Protein AF-A0A923VA38-F1 (afdb_monomer)

Foldseek 3Di:
DEEEEEAEPDPRLLVSVVVVVVCPVPPPDHYHYKYWYADLVDRPDIDIPPDDAQAQHEYEYGYAEADQCSSVVSSCVVSVVYHYVYYAYEYQEYEDHYNDPDDHPYYNDYDYDDPPKDKDFDDDPSDGDDIDID

Radius of gyration: 14.49 Å; Cα contacts (8 Å, |Δi|>4): 267; chains: 1; bounding box: 38×29×40 Å

Mean predicted aligned error: 4.94 Å

pLDDT: mean 90.86, std 7.13, range [67.0, 98.5]

Secondary structure (DSSP, 8-state):
-EEEEEEETTHHHHHHHHHHHHHTTT--SEEEEEEEEE-SSSTT-EEEES----TT-EEEEEEEEESSSHHHHHHHHHHTTS--SEEEEEEEEEES--SS----SEEEEEE---SS--EEEEEETTEEEEEEE-

Structure (mmCIF, N/CA/C/O backbone):
data_AF-A0A923VA38-F1
#
_entry.id   AF-A0A923VA38-F1
#
loop_
_atom_site.group_PDB
_atom_site.id
_atom_site.type_symbol
_atom_site.label_atom_id
_atom_site.label_alt_id
_atom_site.label_comp_id
_atom_site.label_asym_id
_atom_site.label_entity_id
_atom_site.label_seq_id
_atom_site.pdbx_PDB_ins_code
_atom_site.Cartn_x
_atom_site.Cartn_y
_atom_site.Cartn_z
_atom_site.occupancy
_atom_site.B_iso_or_equiv
_atom_site.auth_seq_id
_atom_site.auth_comp_id
_atom_site.auth_asym_id
_atom_site.auth_atom_id
_atom_site.pdbx_PDB_model_num
ATOM 1 N N . GLN A 1 1 ? -14.046 4.679 13.612 1.00 81.94 1 GLN A N 1
ATOM 2 C CA . GLN A 1 1 ? -13.213 3.628 12.986 1.00 81.94 1 GLN A CA 1
ATOM 3 C C . GLN A 1 1 ? -12.331 4.316 11.962 1.00 81.94 1 GLN A C 1
ATOM 5 O O . GLN A 1 1 ? -12.867 5.111 11.202 1.00 81.94 1 GLN A O 1
ATOM 10 N N . GLN A 1 2 ? -11.020 4.076 11.997 1.00 92.25 2 GLN A N 1
ATOM 11 C CA . GLN A 1 2 ? -10.063 4.687 11.072 1.00 92.25 2 GLN A CA 1
ATOM 12 C C . GLN A 1 2 ? -9.521 3.622 10.119 1.00 92.25 2 GLN A C 1
ATOM 14 O O . GLN A 1 2 ? -9.127 2.539 10.566 1.00 92.25 2 GLN A O 1
ATOM 19 N N . LEU A 1 3 ? -9.528 3.938 8.828 1.00 97.00 3 LEU A N 1
ATOM 20 C CA . LEU A 1 3 ? -8.874 3.174 7.773 1.00 97.00 3 LEU A CA 1
ATOM 21 C C . LEU A 1 3 ? -7.723 4.015 7.229 1.00 97.00 3 LEU A C 1
ATOM 23 O O . LEU A 1 3 ? -7.923 5.166 6.847 1.00 97.00 3 LEU A O 1
ATOM 27 N N . VAL A 1 4 ? -6.527 3.443 7.196 1.00 98.25 4 VAL A N 1
ATOM 28 C CA . VAL A 1 4 ? -5.344 4.106 6.653 1.00 98.25 4 VAL A CA 1
ATOM 29 C C . VAL A 1 4 ? -4.992 3.478 5.316 1.00 98.25 4 VAL A C 1
ATOM 31 O O . VAL A 1 4 ? -4.694 2.289 5.253 1.00 98.25 4 VAL A O 1
ATOM 34 N N . LEU A 1 5 ? -5.014 4.274 4.255 1.00 98.50 5 LEU A N 1
ATOM 35 C CA . LEU A 1 5 ? -4.560 3.882 2.929 1.00 98.50 5 LEU A CA 1
ATOM 36 C C . LEU A 1 5 ? -3.103 4.311 2.779 1.00 98.50 5 LEU A C 1
ATOM 38 O O . LEU A 1 5 ? -2.805 5.504 2.776 1.00 98.50 5 LEU A O 1
ATOM 42 N N . VAL A 1 6 ? -2.200 3.342 2.679 1.00 98.38 6 VAL A N 1
ATOM 43 C CA . VAL A 1 6 ? -0.764 3.568 2.501 1.00 98.38 6 VAL A CA 1
ATOM 44 C C . VAL A 1 6 ? -0.439 3.305 1.039 1.00 98.38 6 VAL A C 1
ATOM 46 O O . VAL A 1 6 ? -0.305 2.155 0.639 1.00 98.38 6 VAL A O 1
ATOM 49 N N . GLY A 1 7 ? -0.337 4.354 0.229 1.00 98.00 7 GLY A N 1
ATOM 50 C CA . GLY A 1 7 ? 0.069 4.228 -1.169 1.00 98.00 7 GLY A CA 1
ATOM 51 C C . GLY A 1 7 ? 1.586 4.207 -1.307 1.00 98.00 7 GLY A C 1
ATOM 52 O O . GLY A 1 7 ? 2.258 5.113 -0.813 1.00 98.00 7 GLY A O 1
ATOM 53 N N . VAL A 1 8 ? 2.141 3.204 -1.983 1.00 96.38 8 VAL A N 1
ATOM 54 C CA . VAL A 1 8 ? 3.552 3.221 -2.387 1.00 96.38 8 VAL A CA 1
ATOM 55 C C . VAL A 1 8 ? 3.755 4.363 -3.392 1.00 96.38 8 VAL A C 1
ATOM 57 O O . VAL A 1 8 ? 2.956 4.534 -4.312 1.00 96.38 8 VAL A O 1
ATOM 60 N N . LYS A 1 9 ? 4.799 5.174 -3.187 1.00 92.50 9 LYS A N 1
ATOM 61 C CA . LYS A 1 9 ? 5.076 6.404 -3.946 1.00 92.50 9 LYS A CA 1
ATOM 62 C C . LYS A 1 9 ? 4.983 6.172 -5.459 1.00 92.50 9 LYS A C 1
ATOM 64 O O . LYS A 1 9 ? 5.419 5.135 -5.951 1.00 92.50 9 LYS A O 1
ATOM 69 N N . GLU A 1 10 ? 4.491 7.199 -6.159 1.00 90.56 10 GLU A N 1
ATOM 70 C CA . GLU A 1 10 ? 4.095 7.205 -7.578 1.00 90.56 10 GLU A CA 1
ATOM 71 C C . GLU A 1 10 ? 2.688 6.618 -7.761 1.00 90.56 10 GLU A C 1
ATOM 73 O O . GLU A 1 10 ? 1.725 7.164 -7.215 1.00 90.56 10 GLU A O 1
ATOM 78 N N . ASN A 1 11 ? 2.547 5.529 -8.512 1.00 93.50 11 ASN A N 1
ATOM 79 C CA . ASN A 1 11 ? 1.246 5.006 -8.917 1.00 93.50 11 ASN A CA 1
ATOM 80 C C . ASN A 1 11 ? 0.405 4.513 -7.727 1.00 93.50 11 ASN A C 1
ATOM 82 O O . ASN A 1 11 ? -0.795 4.783 -7.676 1.00 93.50 11 ASN A O 1
ATOM 86 N N . GLY A 1 12 ? 1.020 3.869 -6.728 1.00 95.31 12 GLY A N 1
ATOM 87 C CA . GLY A 1 12 ? 0.318 3.402 -5.526 1.00 95.31 12 GLY A CA 1
ATOM 88 C C . GLY A 1 12 ? -0.347 4.540 -4.741 1.00 95.31 12 GLY A C 1
ATOM 89 O O . GLY A 1 12 ? -1.490 4.406 -4.306 1.00 95.31 12 GLY A O 1
ATOM 90 N N . SER A 1 13 ? 0.303 5.703 -4.626 1.00 96.19 13 SER A N 1
ATOM 91 C CA . SER A 1 13 ? -0.278 6.916 -4.023 1.00 96.19 13 SER A CA 1
ATOM 92 C C . SER A 1 13 ? -1.480 7.448 -4.802 1.00 96.19 13 SER A C 1
ATOM 94 O O . SER A 1 13 ? -2.456 7.908 -4.203 1.00 96.19 13 SER A O 1
ATOM 96 N N . ILE A 1 14 ? -1.438 7.392 -6.132 1.00 96.62 14 ILE A N 1
ATOM 97 C CA . ILE A 1 14 ? -2.542 7.853 -6.982 1.00 96.62 14 ILE A CA 1
ATOM 98 C C . ILE A 1 14 ? -3.735 6.909 -6.816 1.00 96.62 14 ILE A C 1
ATOM 100 O O . ILE A 1 14 ? -4.846 7.359 -6.530 1.00 96.62 14 ILE A O 1
ATOM 104 N N . ILE A 1 15 ? -3.492 5.597 -6.861 1.00 97.00 15 ILE A N 1
ATOM 105 C CA . ILE A 1 15 ? -4.510 4.568 -6.622 1.00 97.00 15 ILE A CA 1
ATOM 106 C C . ILE A 1 15 ? -5.120 4.725 -5.221 1.00 97.00 15 ILE A C 1
ATOM 108 O O . ILE A 1 15 ? -6.343 4.715 -5.090 1.00 97.00 15 ILE A O 1
ATOM 112 N N . ALA A 1 16 ? -4.310 4.955 -4.182 1.00 97.88 16 ALA A N 1
ATOM 113 C CA . ALA A 1 16 ? -4.794 5.172 -2.817 1.00 97.88 16 ALA A CA 1
ATOM 114 C C . ALA A 1 16 ? -5.757 6.365 -2.710 1.00 97.88 16 ALA A C 1
ATOM 116 O O . ALA A 1 16 ? -6.792 6.271 -2.047 1.00 97.88 16 ALA A O 1
ATOM 117 N N . ASN A 1 17 ? -5.470 7.467 -3.407 1.00 97.06 17 ASN A N 1
ATOM 118 C CA . ASN A 1 17 ? -6.372 8.617 -3.461 1.00 97.06 17 ASN A CA 1
ATOM 119 C C . ASN A 1 17 ? -7.681 8.299 -4.198 1.00 97.06 17 ASN A C 1
ATOM 121 O O . ASN A 1 17 ? -8.753 8.708 -3.746 1.00 97.06 17 ASN A O 1
ATOM 125 N N . LYS A 1 18 ? -7.630 7.531 -5.294 1.00 96.06 18 LYS A N 1
ATOM 126 C CA . LYS A 1 18 ? -8.844 7.091 -6.003 1.00 96.06 18 LYS A CA 1
ATOM 127 C C . LYS A 1 18 ? -9.700 6.174 -5.134 1.00 96.06 18 LYS A C 1
ATOM 129 O O . LYS A 1 18 ? -10.900 6.405 -5.017 1.00 96.06 18 LYS A O 1
ATOM 134 N N . VAL A 1 19 ? -9.085 5.203 -4.456 1.00 96.62 19 VAL A N 1
ATOM 135 C CA . VAL A 1 19 ? -9.766 4.331 -3.486 1.00 96.62 19 VAL A CA 1
ATOM 136 C C . VAL A 1 19 ? -10.393 5.160 -2.365 1.00 96.62 19 VAL A C 1
ATOM 138 O O . VAL A 1 19 ? -11.564 4.963 -2.057 1.00 96.62 19 VAL A O 1
ATOM 141 N N . SER A 1 20 ? -9.670 6.136 -1.807 1.00 97.19 20 SER A N 1
ATOM 142 C CA . SER A 1 20 ? -10.218 7.062 -0.805 1.00 97.19 20 SER A CA 1
ATOM 143 C C . SER A 1 20 ? -11.476 7.771 -1.309 1.00 97.19 20 SER A C 1
ATOM 145 O O . SER A 1 20 ? -12.487 7.802 -0.611 1.00 97.19 20 SER A O 1
ATOM 147 N N . ASN A 1 21 ? -11.451 8.277 -2.547 1.00 95.75 21 ASN A N 1
ATOM 148 C CA . ASN A 1 21 ? -12.604 8.931 -3.161 1.00 95.75 21 ASN A CA 1
ATOM 149 C C . ASN A 1 21 ? -13.797 7.984 -3.333 1.00 95.75 21 ASN A C 1
ATOM 151 O O . ASN A 1 21 ? -14.904 8.372 -2.978 1.00 95.75 21 ASN A O 1
ATOM 155 N N . PHE A 1 22 ? -13.585 6.749 -3.798 1.00 94.94 22 PHE A N 1
ATOM 156 C CA . PHE A 1 22 ? -14.660 5.753 -3.897 1.00 94.94 22 PHE A CA 1
ATOM 157 C C . PHE A 1 22 ? -15.235 5.363 -2.531 1.00 94.94 22 PHE A C 1
ATOM 159 O O . PHE A 1 22 ? -16.419 5.057 -2.416 1.00 94.94 22 PHE A O 1
ATOM 166 N N . LEU A 1 23 ? -14.412 5.386 -1.480 1.00 95.62 23 LEU A N 1
ATOM 167 C CA . LEU A 1 23 ? -14.849 5.045 -0.131 1.00 95.62 23 LEU A CA 1
ATOM 168 C C . LEU A 1 23 ? -15.678 6.145 0.542 1.00 95.62 23 LEU A C 1
ATOM 170 O O . LEU A 1 23 ? -16.427 5.814 1.459 1.00 95.62 23 LEU A O 1
ATOM 174 N N . LYS A 1 24 ? -15.598 7.410 0.101 1.00 91.31 24 LYS A N 1
ATOM 175 C CA . LYS A 1 24 ? -16.330 8.539 0.716 1.00 91.31 24 LYS A CA 1
ATOM 176 C C . LYS A 1 24 ? -17.834 8.291 0.835 1.00 91.31 24 LYS A C 1
ATOM 178 O O . LYS A 1 24 ? -18.430 8.683 1.834 1.00 91.31 24 LYS A O 1
ATOM 183 N N . ASP A 1 25 ? -18.421 7.608 -0.143 1.00 90.88 25 ASP A N 1
ATOM 184 C CA . ASP A 1 25 ? -19.872 7.404 -0.210 1.00 90.88 25 ASP A CA 1
ATOM 185 C C . ASP A 1 25 ? -20.350 6.155 0.549 1.00 90.88 25 ASP A C 1
ATOM 187 O O . ASP A 1 25 ? -21.534 6.024 0.860 1.00 90.88 25 ASP A O 1
ATOM 191 N N . VAL A 1 26 ? -19.443 5.223 0.866 1.00 94.31 26 VAL A N 1
ATOM 192 C CA . VAL A 1 26 ? -19.794 3.900 1.419 1.00 94.31 26 VAL A CA 1
ATOM 193 C C . VAL A 1 26 ? -19.209 3.641 2.805 1.00 94.31 26 VAL A C 1
ATOM 195 O O . VAL A 1 26 ? -19.768 2.864 3.584 1.00 94.31 26 VAL A O 1
ATOM 198 N N . PHE A 1 27 ? -18.098 4.289 3.152 1.00 94.38 27 PHE A N 1
ATOM 199 C CA . PHE A 1 27 ? -17.413 4.099 4.420 1.00 94.38 27 PHE A CA 1
ATOM 200 C C . PHE A 1 27 ? -17.772 5.213 5.405 1.00 94.38 27 PHE A C 1
ATOM 202 O O . PHE A 1 27 ? -17.456 6.378 5.208 1.00 94.38 27 PHE A O 1
ATOM 209 N N . LYS A 1 28 ? -18.402 4.840 6.523 1.00 92.38 28 LYS A N 1
ATOM 210 C CA . LYS A 1 28 ? -18.845 5.784 7.569 1.00 92.38 28 LYS A CA 1
ATOM 211 C C . LYS A 1 28 ? -17.726 6.249 8.513 1.00 92.38 28 LYS A C 1
ATOM 213 O O . LYS A 1 28 ? -17.991 7.000 9.448 1.00 92.38 28 LYS A O 1
ATOM 218 N N . GLY A 1 29 ? -16.516 5.718 8.354 1.00 92.88 29 GLY A N 1
ATOM 219 C CA . GLY A 1 29 ? -15.361 6.055 9.181 1.00 92.88 29 GLY A CA 1
ATOM 220 C C . GLY A 1 29 ? -14.477 7.125 8.548 1.00 92.88 29 GLY A C 1
ATOM 221 O O . GLY A 1 29 ? -14.761 7.647 7.477 1.00 92.88 29 GLY A O 1
ATOM 222 N N . GLU A 1 30 ? -13.368 7.420 9.213 1.00 94.62 30 GLU A N 1
ATOM 223 C CA . GLU A 1 30 ? -12.347 8.319 8.680 1.00 94.62 30 GLU A CA 1
ATOM 224 C C . GLU A 1 30 ? -11.368 7.527 7.806 1.00 94.62 30 GLU A C 1
ATOM 226 O O . GLU A 1 30 ? -10.852 6.486 8.233 1.00 94.62 30 GLU A O 1
ATOM 231 N N . VAL A 1 31 ? -11.118 8.027 6.595 1.00 97.31 31 VAL A N 1
ATOM 232 C CA . VAL A 1 31 ? -10.098 7.502 5.683 1.00 97.31 31 VAL A CA 1
ATOM 233 C C . VAL A 1 31 ? -8.915 8.458 5.682 1.00 97.31 31 VAL A C 1
ATOM 235 O O . VAL A 1 31 ? -9.052 9.620 5.306 1.00 97.31 31 VAL A O 1
ATOM 238 N N . ILE A 1 32 ? -7.751 7.961 6.085 1.00 97.62 32 ILE A N 1
ATOM 239 C CA . ILE A 1 32 ? -6.494 8.712 6.082 1.00 97.62 32 ILE A CA 1
ATOM 240 C C . ILE A 1 32 ? -5.639 8.165 4.946 1.00 97.62 32 ILE A C 1
ATOM 242 O O . ILE A 1 32 ? -5.406 6.961 4.888 1.00 97.62 32 ILE A O 1
ATOM 246 N N . VAL A 1 33 ? -5.161 9.030 4.054 1.00 98.06 33 VAL A N 1
ATOM 247 C CA . VAL A 1 33 ? -4.243 8.637 2.976 1.00 98.06 33 VAL A CA 1
ATOM 248 C C . VAL A 1 33 ? -2.835 9.084 3.340 1.00 98.06 33 VAL A C 1
ATOM 250 O O . VAL A 1 33 ? -2.622 10.249 3.672 1.00 98.06 33 VAL A O 1
ATOM 253 N N . VAL A 1 34 ? -1.881 8.163 3.263 1.00 97.94 34 VAL A N 1
ATOM 254 C CA . VAL A 1 34 ? -0.451 8.437 3.426 1.00 97.94 34 VAL A CA 1
ATOM 255 C C . VAL A 1 34 ? 0.327 7.850 2.258 1.00 97.94 34 VAL A C 1
ATOM 257 O O . VAL A 1 34 ? -0.085 6.867 1.642 1.00 97.94 34 VAL A O 1
ATOM 260 N N . THR A 1 35 ? 1.463 8.460 1.949 1.00 98.19 35 THR A N 1
ATOM 261 C CA . THR A 1 35 ? 2.400 7.978 0.938 1.00 98.19 35 THR A CA 1
ATOM 262 C C . THR A 1 35 ? 3.606 7.352 1.614 1.00 98.19 35 THR A C 1
ATOM 264 O O . THR A 1 35 ? 4.196 7.953 2.507 1.00 98.19 35 THR A O 1
ATOM 267 N N . LEU A 1 36 ? 3.985 6.161 1.160 1.00 97.06 36 LEU A N 1
ATOM 268 C CA . LEU A 1 36 ? 5.190 5.458 1.573 1.00 97.06 36 LEU A CA 1
ATOM 269 C C . LEU A 1 36 ? 6.190 5.453 0.417 1.00 97.06 36 LEU A C 1
ATOM 271 O O . LEU A 1 36 ? 5.910 4.916 -0.651 1.00 97.06 36 LEU A O 1
ATOM 275 N N . ALA A 1 37 ? 7.369 6.030 0.618 1.00 95.12 37 ALA A N 1
ATOM 276 C CA . ALA A 1 37 ? 8.429 6.054 -0.382 1.00 95.12 37 ALA A CA 1
ATOM 277 C C . ALA A 1 37 ? 9.553 5.083 -0.013 1.00 95.12 37 ALA A C 1
ATOM 279 O O . ALA A 1 37 ? 10.031 5.086 1.118 1.00 95.12 37 ALA A O 1
ATOM 280 N N . LEU A 1 38 ? 10.002 4.287 -0.984 1.00 92.75 38 LEU A N 1
ATOM 281 C CA . LEU A 1 38 ? 11.171 3.419 -0.862 1.00 92.75 38 LEU A CA 1
ATOM 282 C C . LEU A 1 38 ? 11.923 3.337 -2.195 1.00 92.75 38 LEU A C 1
ATOM 284 O O . LEU A 1 38 ? 11.320 3.439 -3.264 1.00 92.75 38 LEU A O 1
ATOM 288 N N . ASP A 1 39 ? 13.234 3.112 -2.146 1.00 86.12 39 ASP A N 1
ATOM 289 C CA . ASP A 1 39 ? 13.996 2.735 -3.339 1.00 86.12 39 ASP A CA 1
ATOM 290 C C . ASP A 1 39 ? 13.700 1.262 -3.678 1.00 86.12 39 ASP A C 1
ATOM 292 O O . ASP A 1 39 ? 14.091 0.347 -2.953 1.00 86.12 39 ASP A O 1
ATOM 296 N N . LYS A 1 40 ? 13.009 1.019 -4.801 1.00 76.88 40 LYS A N 1
ATO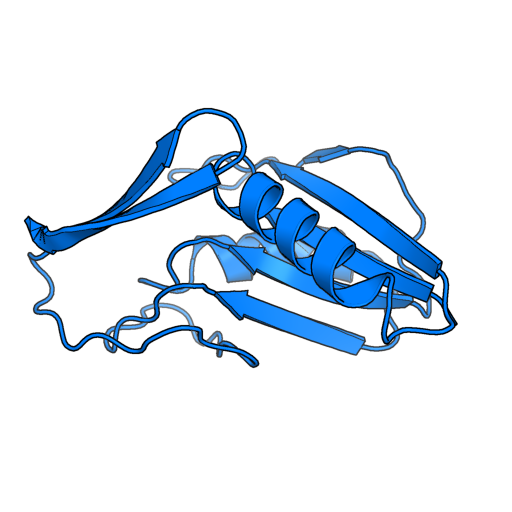M 297 C CA . LYS A 1 40 ? 12.623 -0.330 -5.259 1.00 76.88 40 LYS A CA 1
ATOM 298 C C . LYS A 1 40 ? 13.840 -1.242 -5.521 1.00 76.88 40 LYS A C 1
ATOM 300 O O . LYS A 1 40 ? 13.743 -2.467 -5.381 1.00 76.88 40 LYS A O 1
ATOM 305 N N . LYS A 1 41 ? 15.004 -0.680 -5.878 1.00 76.75 41 LYS A N 1
ATOM 306 C CA . LYS A 1 41 ? 16.251 -1.436 -6.092 1.00 76.75 41 LYS A CA 1
ATOM 307 C C . LYS A 1 41 ? 16.909 -1.763 -4.754 1.00 76.75 41 LYS A C 1
ATOM 309 O O . LYS A 1 41 ? 17.168 -2.941 -4.481 1.00 76.75 41 LYS A O 1
ATOM 314 N N . HIS A 1 42 ? 17.088 -0.749 -3.909 1.00 82.62 42 HIS A N 1
ATOM 315 C CA . HIS A 1 42 ? 17.749 -0.853 -2.605 1.00 82.62 42 HIS A CA 1
ATOM 316 C C . HIS A 1 42 ? 16.870 -0.291 -1.476 1.00 82.62 42 HIS A C 1
ATOM 318 O O . HIS A 1 42 ? 17.113 0.819 -1.004 1.00 82.62 42 HIS A O 1
ATOM 324 N N . PRO A 1 43 ? 15.875 -1.058 -0.996 1.00 80.88 43 PRO A N 1
ATOM 325 C CA . PRO A 1 43 ? 14.882 -0.589 -0.023 1.00 80.88 43 PRO A CA 1
ATOM 326 C C . PRO A 1 43 ? 15.438 -0.513 1.413 1.00 80.88 43 PRO A C 1
ATOM 328 O O . PRO A 1 43 ? 14.939 -1.160 2.332 1.00 80.88 43 PRO A O 1
ATOM 331 N N . ALA A 1 44 ? 16.518 0.245 1.610 1.00 79.44 44 ALA A N 1
ATOM 332 C CA . ALA A 1 44 ? 17.179 0.429 2.899 1.00 79.44 44 ALA A CA 1
ATOM 333 C C . ALA A 1 44 ? 16.518 1.532 3.739 1.00 79.44 44 ALA A C 1
ATOM 335 O O . ALA A 1 44 ? 16.368 1.371 4.949 1.00 79.44 44 ALA A O 1
ATOM 336 N N . ALA A 1 45 ? 16.106 2.625 3.092 1.00 86.50 45 ALA A N 1
ATOM 337 C CA . ALA A 1 45 ? 15.407 3.742 3.715 1.00 86.50 45 ALA A CA 1
ATOM 338 C C . ALA A 1 45 ? 13.965 3.802 3.205 1.00 86.50 45 ALA A C 1
ATOM 340 O O . ALA A 1 45 ? 13.724 3.721 1.998 1.00 86.50 45 ALA A O 1
ATOM 341 N N . ILE A 1 46 ? 13.023 3.932 4.137 1.00 92.94 46 ILE A N 1
ATOM 342 C CA . ILE A 1 46 ? 11.594 4.038 3.852 1.00 92.94 46 ILE A CA 1
ATOM 343 C C . ILE A 1 46 ? 11.074 5.269 4.585 1.00 92.94 46 ILE A C 1
ATOM 345 O O . ILE A 1 46 ? 11.348 5.433 5.773 1.00 92.94 46 ILE A O 1
ATOM 349 N N . THR A 1 47 ? 10.345 6.135 3.886 1.00 94.31 47 THR A N 1
ATOM 350 C CA . THR A 1 47 ? 9.705 7.315 4.481 1.00 94.31 47 THR A CA 1
ATOM 351 C C . THR A 1 47 ? 8.194 7.228 4.335 1.00 94.31 47 THR A C 1
ATOM 353 O O . THR A 1 47 ? 7.691 6.639 3.379 1.00 94.31 47 THR A O 1
ATOM 356 N N . ILE A 1 48 ? 7.466 7.793 5.300 1.00 96.50 48 ILE A N 1
ATOM 357 C CA . ILE A 1 48 ? 6.002 7.831 5.314 1.00 96.50 48 ILE A CA 1
ATOM 358 C C . ILE A 1 48 ? 5.561 9.270 5.561 1.00 96.50 48 ILE A C 1
ATOM 360 O O . ILE A 1 48 ? 5.974 9.883 6.545 1.00 96.50 48 ILE A O 1
ATOM 364 N N . GLU A 1 49 ? 4.717 9.795 4.677 1.00 95.56 49 GLU A N 1
ATOM 365 C CA . GLU A 1 49 ? 4.212 11.163 4.751 1.00 95.56 49 GLU A CA 1
ATOM 366 C C . GLU A 1 49 ? 2.696 11.230 4.487 1.00 95.56 49 GLU A C 1
ATOM 368 O O . GLU A 1 49 ? 2.222 10.662 3.498 1.00 95.56 49 GLU A O 1
ATOM 373 N N . PRO A 1 50 ? 1.922 11.950 5.323 1.00 95.62 50 PRO A N 1
ATOM 374 C CA . PRO A 1 50 ? 2.331 12.542 6.602 1.00 95.62 50 PRO A CA 1
ATOM 375 C C . PRO A 1 50 ? 2.694 11.482 7.659 1.00 95.62 50 PRO A C 1
ATOM 377 O O . PRO A 1 50 ? 2.252 10.336 7.581 1.00 95.62 50 PRO A O 1
ATOM 380 N N . ASN A 1 51 ? 3.477 11.879 8.669 1.00 93.12 51 ASN A N 1
ATOM 381 C CA . ASN A 1 51 ? 3.757 11.018 9.819 1.00 93.12 51 ASN A CA 1
ATOM 382 C C . ASN A 1 51 ? 2.481 10.832 10.653 1.00 93.12 51 ASN A C 1
ATOM 384 O O . ASN A 1 51 ? 1.857 11.814 11.063 1.00 93.12 51 ASN A O 1
ATOM 388 N N . ILE A 1 52 ? 2.103 9.582 10.905 1.00 94.50 52 ILE A N 1
ATOM 389 C CA . ILE A 1 52 ? 0.903 9.221 11.656 1.00 94.50 52 ILE A CA 1
ATOM 390 C C . ILE A 1 52 ? 1.184 8.039 12.581 1.00 94.50 52 ILE A C 1
ATOM 392 O O . ILE A 1 52 ? 2.021 7.188 12.296 1.00 94.50 52 ILE A O 1
ATOM 396 N N . ASP A 1 53 ? 0.420 7.948 13.667 1.00 94.25 53 ASP A N 1
ATOM 397 C CA . ASP A 1 53 ? 0.385 6.739 14.487 1.00 94.25 53 ASP A CA 1
ATOM 398 C C . ASP A 1 53 ? -0.345 5.614 13.736 1.00 94.25 53 ASP A C 1
ATOM 400 O O . ASP A 1 53 ? -1.411 5.847 13.165 1.00 94.25 53 ASP A O 1
ATOM 404 N N . PHE A 1 54 ? 0.203 4.405 13.748 1.00 96.88 54 PHE A N 1
ATOM 405 C CA . PHE A 1 54 ? -0.380 3.212 13.128 1.00 96.88 54 PHE A CA 1
ATOM 406 C C . PHE A 1 54 ? -0.974 2.231 14.156 1.00 96.88 54 PHE A C 1
ATOM 408 O O . PHE A 1 54 ? -1.653 1.274 13.773 1.00 96.88 54 PHE A O 1
ATOM 415 N N . ASN A 1 55 ? -0.796 2.482 15.459 1.00 96.75 55 ASN A N 1
ATOM 416 C CA . ASN A 1 55 ? -1.283 1.606 16.521 1.00 96.75 55 ASN A CA 1
ATOM 417 C C . ASN A 1 55 ? -2.805 1.428 16.472 1.00 96.75 55 ASN A C 1
ATOM 419 O O . ASN A 1 55 ? -3.572 2.385 16.374 1.00 96.75 55 ASN A O 1
ATOM 423 N N . ASN A 1 56 ? -3.250 0.172 16.561 1.00 96.56 56 ASN A N 1
ATOM 424 C CA . ASN A 1 56 ? -4.656 -0.233 16.545 1.00 96.56 56 ASN A CA 1
ATOM 425 C C . ASN A 1 56 ? -5.453 0.244 15.303 1.00 96.56 56 ASN A C 1
ATOM 427 O O . ASN A 1 56 ? -6.688 0.246 15.315 1.00 96.56 56 ASN A O 1
ATOM 431 N N . LYS A 1 57 ? -4.774 0.619 14.208 1.00 96.69 57 LYS A N 1
ATOM 432 C CA . LYS A 1 57 ? -5.414 1.019 12.944 1.00 96.69 57 LYS A CA 1
ATOM 433 C C . LYS A 1 57 ? -5.558 -0.152 11.978 1.00 96.69 57 LYS A C 1
ATOM 435 O O . LYS A 1 57 ? -4.794 -1.115 12.028 1.00 96.69 57 LYS A O 1
ATOM 440 N N . VAL A 1 58 ? -6.563 -0.070 11.106 1.00 97.31 58 VAL A N 1
ATOM 441 C CA . VAL A 1 58 ? -6.669 -0.945 9.932 1.00 97.31 58 VAL A CA 1
ATOM 442 C C . VAL A 1 58 ? -5.941 -0.256 8.789 1.00 97.31 58 VAL A C 1
ATOM 444 O O . VAL A 1 58 ? -6.252 0.892 8.474 1.00 97.31 58 VAL A O 1
ATOM 447 N N . ILE A 1 59 ? -4.976 -0.946 8.195 1.00 98.31 59 ILE A N 1
ATOM 448 C CA . ILE A 1 59 ? -4.114 -0.426 7.140 1.00 98.31 59 ILE A CA 1
ATOM 449 C C . ILE A 1 59 ? -4.390 -1.189 5.846 1.00 98.31 59 ILE A C 1
ATOM 451 O O . ILE A 1 59 ? -4.456 -2.417 5.860 1.00 98.31 59 ILE A O 1
ATOM 455 N N .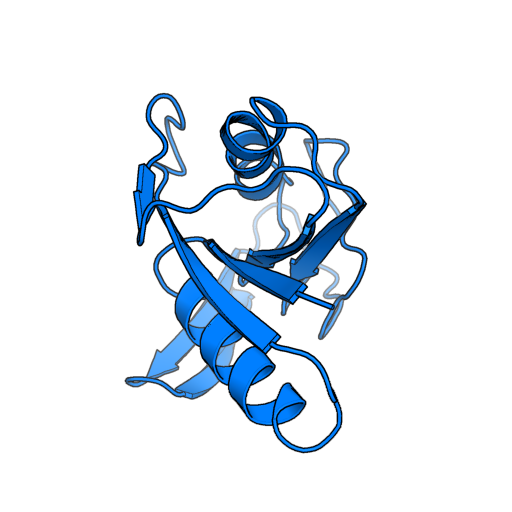 LEU A 1 60 ? -4.514 -0.465 4.738 1.00 98.25 60 LEU A N 1
ATOM 456 C CA . LEU A 1 60 ? -4.502 -1.003 3.383 1.00 98.25 60 LEU A CA 1
ATOM 457 C C . LEU A 1 60 ? -3.258 -0.474 2.660 1.00 98.25 60 LEU A C 1
ATOM 459 O O . LEU A 1 60 ? -3.190 0.711 2.340 1.00 98.25 60 LEU A O 1
ATOM 463 N N . LEU A 1 61 ? -2.272 -1.342 2.442 1.00 97.94 61 LEU A N 1
ATOM 464 C CA . LEU A 1 61 ? -1.064 -1.060 1.671 1.00 97.94 61 LEU A CA 1
ATOM 465 C C . LEU A 1 61 ? -1.359 -1.233 0.179 1.00 97.94 61 LEU A C 1
ATOM 467 O O . LEU A 1 61 ? -1.794 -2.299 -0.245 1.00 97.94 61 LEU A O 1
ATOM 471 N N . ILE A 1 62 ? -1.130 -0.189 -0.609 1.00 98.00 62 ILE A N 1
ATOM 472 C CA . ILE A 1 62 ? -1.573 -0.079 -1.997 1.00 98.00 62 ILE A CA 1
ATOM 473 C C . ILE A 1 62 ? -0.359 0.119 -2.901 1.00 98.00 62 ILE A C 1
ATOM 475 O O . ILE A 1 62 ? 0.397 1.074 -2.720 1.00 98.00 62 ILE A O 1
ATOM 479 N N . ASP A 1 63 ? -0.204 -0.750 -3.893 1.00 94.81 63 ASP A N 1
ATOM 480 C CA . ASP A 1 63 ? 0.774 -0.607 -4.978 1.00 94.81 63 ASP A CA 1
ATOM 481 C C . ASP A 1 63 ? 0.062 -0.735 -6.334 1.00 94.81 63 ASP A C 1
ATOM 483 O O . ASP A 1 63 ? -1.114 -1.098 -6.403 1.00 94.81 63 ASP A O 1
ATOM 487 N N . ASP A 1 64 ? 0.746 -0.426 -7.429 1.00 93.69 64 ASP A N 1
ATOM 488 C CA . ASP A 1 64 ? 0.178 -0.585 -8.769 1.00 93.69 64 ASP A CA 1
ATOM 489 C C . ASP A 1 64 ? 0.268 -2.028 -9.274 1.00 93.69 64 ASP A C 1
ATOM 491 O O . ASP A 1 64 ? -0.736 -2.601 -9.704 1.00 93.69 64 ASP A O 1
ATOM 495 N N . VAL A 1 65 ? 1.449 -2.635 -9.165 1.00 90.44 65 VAL A N 1
ATOM 496 C CA . VAL A 1 65 ? 1.735 -3.973 -9.680 1.00 90.44 65 VAL A CA 1
ATOM 497 C C . VAL A 1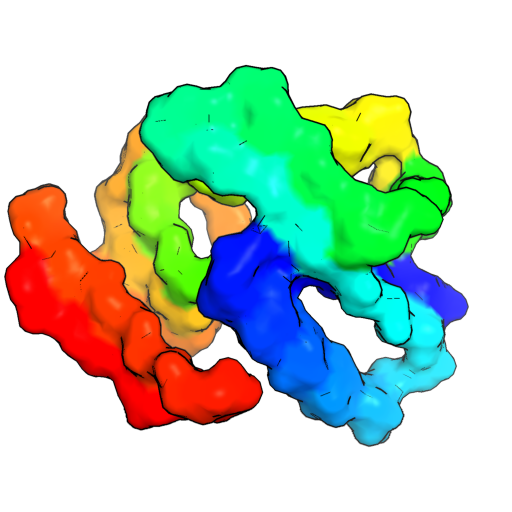 65 ? 2.394 -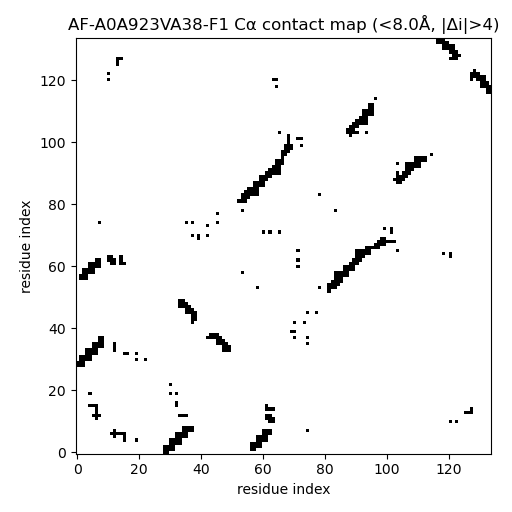4.837 -8.609 1.00 90.44 65 VAL A C 1
ATOM 499 O O . VAL A 1 65 ? 3.547 -4.635 -8.221 1.00 90.44 65 VAL A O 1
ATOM 502 N N . ALA A 1 66 ? 1.705 -5.899 -8.204 1.00 90.81 66 ALA A N 1
ATOM 503 C CA . ALA A 1 66 ? 2.299 -6.980 -7.434 1.00 90.81 66 ALA A CA 1
ATOM 504 C C . ALA A 1 66 ? 3.040 -7.942 -8.375 1.00 90.81 66 ALA A C 1
ATOM 506 O O . ALA A 1 66 ? 2.451 -8.838 -8.979 1.00 90.81 66 ALA A O 1
ATOM 507 N N . ASN A 1 67 ? 4.350 -7.718 -8.515 1.00 86.00 67 ASN A N 1
ATOM 508 C CA . ASN A 1 67 ? 5.248 -8.571 -9.297 1.00 86.00 67 ASN A CA 1
ATOM 509 C C . ASN A 1 67 ? 5.992 -9.576 -8.394 1.00 86.00 67 ASN A C 1
ATOM 511 O O . ASN A 1 67 ? 5.422 -10.562 -7.942 1.00 86.00 67 ASN A O 1
ATOM 515 N N . SER A 1 68 ? 7.247 -9.298 -8.030 1.00 88.06 68 SER A N 1
ATOM 516 C CA . SER A 1 68 ? 8.041 -10.200 -7.182 1.00 88.06 68 SER A CA 1
ATOM 517 C C . SER A 1 68 ? 7.612 -10.219 -5.711 1.00 88.06 68 SER A C 1
ATOM 519 O O . SER A 1 68 ? 8.074 -11.074 -4.960 1.00 88.06 68 SER A O 1
ATOM 521 N N . GLY A 1 69 ? 6.795 -9.254 -5.277 1.00 89.75 69 GLY A N 1
ATOM 522 C CA . GLY A 1 69 ? 6.424 -9.042 -3.874 1.00 89.75 69 GLY A CA 1
ATOM 523 C C . GLY A 1 69 ? 7.447 -8.250 -3.046 1.00 89.75 69 GLY A C 1
ATOM 524 O O . GLY A 1 69 ? 7.161 -7.876 -1.910 1.00 89.75 69 GLY A O 1
ATOM 525 N N . LYS A 1 70 ? 8.627 -7.932 -3.603 1.00 91.25 70 LYS A N 1
ATOM 526 C CA . LYS A 1 70 ? 9.704 -7.231 -2.880 1.00 91.25 70 LYS A CA 1
ATOM 527 C C . LYS A 1 70 ? 9.251 -5.872 -2.334 1.00 91.25 70 LYS A C 1
ATOM 529 O O . LYS A 1 70 ? 9.404 -5.619 -1.146 1.00 91.25 70 LYS A O 1
ATOM 534 N N . THR A 1 71 ? 8.681 -5.009 -3.177 1.00 91.62 71 THR A N 1
ATOM 535 C CA . THR A 1 71 ? 8.258 -3.649 -2.791 1.00 91.62 71 THR A CA 1
ATOM 536 C C . THR A 1 71 ? 7.287 -3.677 -1.615 1.00 91.62 71 THR A C 1
ATOM 538 O O . THR A 1 71 ? 7.552 -3.047 -0.593 1.00 91.62 71 THR A O 1
ATOM 541 N N . MET A 1 72 ? 6.213 -4.467 -1.723 1.00 92.62 72 MET A N 1
ATOM 542 C CA . MET A 1 72 ? 5.220 -4.580 -0.657 1.00 92.62 72 MET A CA 1
ATOM 543 C C . MET A 1 72 ? 5.817 -5.157 0.629 1.00 92.62 72 MET A C 1
ATOM 545 O O . MET A 1 72 ? 5.564 -4.614 1.700 1.00 92.62 72 MET A O 1
ATOM 549 N N . LEU A 1 73 ? 6.655 -6.198 0.549 1.00 93.19 73 LEU A N 1
ATOM 550 C CA . LEU A 1 73 ? 7.246 -6.791 1.749 1.00 93.19 73 LEU A CA 1
ATOM 551 C C . LEU A 1 73 ? 8.130 -5.791 2.507 1.00 93.19 73 LEU A C 1
ATOM 553 O O . LEU A 1 73 ? 8.045 -5.695 3.729 1.00 93.19 73 LEU A O 1
ATOM 557 N N . TYR A 1 74 ? 8.953 -5.016 1.797 1.00 94.19 74 TYR A N 1
ATOM 558 C CA . TYR A 1 74 ? 9.764 -3.978 2.436 1.00 94.19 74 TYR A CA 1
ATOM 559 C C . TYR A 1 74 ? 8.904 -2.829 2.971 1.00 94.19 74 TYR A C 1
ATOM 561 O O . TYR A 1 74 ? 9.181 -2.339 4.062 1.00 94.19 74 TYR A O 1
ATOM 569 N N . ALA A 1 75 ? 7.834 -2.445 2.270 1.00 94.81 75 ALA A N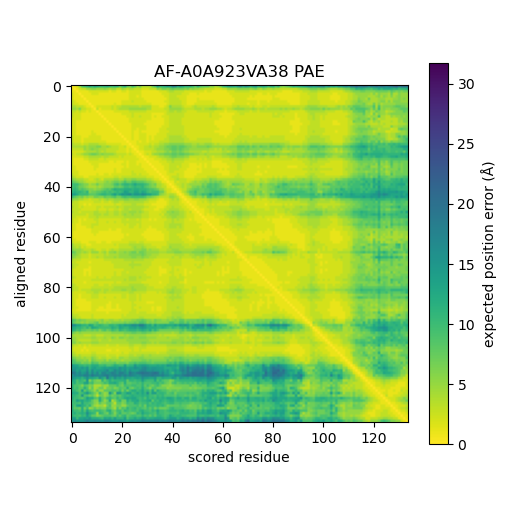 1
ATOM 570 C CA . ALA A 1 75 ? 6.896 -1.424 2.733 1.00 94.81 75 ALA A CA 1
ATOM 571 C C . ALA A 1 75 ? 6.179 -1.803 4.044 1.00 94.81 75 ALA A C 1
ATOM 573 O O . ALA A 1 75 ? 5.819 -0.917 4.816 1.00 94.81 75 ALA A O 1
ATOM 574 N N . LEU A 1 76 ? 6.027 -3.097 4.355 1.00 94.94 76 LEU A N 1
ATOM 575 C CA . LEU A 1 76 ? 5.491 -3.540 5.648 1.00 94.94 76 LEU A CA 1
ATOM 576 C C . LEU A 1 76 ? 6.426 -3.233 6.826 1.00 94.94 76 LEU A C 1
ATOM 578 O O . LEU A 1 76 ? 5.943 -3.027 7.936 1.00 94.94 76 LEU A O 1
ATOM 582 N N . LYS A 1 77 ? 7.748 -3.181 6.611 1.00 93.38 77 LYS A N 1
ATOM 583 C CA . LYS A 1 77 ? 8.747 -3.048 7.684 1.00 93.38 77 LYS A CA 1
ATOM 584 C C . LYS A 1 77 ? 8.470 -1.880 8.650 1.00 93.38 77 LYS A C 1
ATOM 586 O O . LYS A 1 77 ? 8.338 -2.162 9.837 1.00 93.38 77 LYS A O 1
ATOM 591 N N . PRO A 1 78 ? 8.334 -0.614 8.204 1.00 93.94 78 PRO A N 1
ATOM 592 C CA . PRO A 1 78 ? 8.061 0.502 9.116 1.00 93.94 78 PRO A CA 1
ATOM 593 C C . PRO A 1 78 ? 6.660 0.438 9.738 1.00 93.94 78 PRO A C 1
ATOM 595 O O . PRO A 1 78 ? 6.452 0.935 10.838 1.00 93.94 78 PRO A O 1
ATOM 598 N N . LEU A 1 79 ? 5.688 -0.195 9.072 1.00 95.19 79 LEU A N 1
ATOM 599 C CA . LEU A 1 79 ? 4.340 -0.356 9.625 1.00 95.19 79 LEU A CA 1
ATOM 600 C C . LEU A 1 79 ? 4.349 -1.313 10.828 1.00 95.19 79 LEU A C 1
ATOM 602 O O . LEU A 1 79 ? 3.605 -1.112 11.786 1.00 95.19 79 LEU A O 1
ATOM 606 N N . LEU A 1 80 ? 5.222 -2.323 10.794 1.00 94.06 80 LEU A N 1
ATOM 607 C CA . LEU A 1 80 ? 5.417 -3.309 11.860 1.00 94.06 80 LEU A CA 1
ATOM 608 C C . LEU A 1 80 ? 6.287 -2.804 13.025 1.00 94.06 80 LEU A C 1
ATOM 610 O O . LEU A 1 80 ? 6.404 -3.496 14.031 1.00 94.06 80 LEU A O 1
ATOM 614 N N . GLU A 1 81 ? 6.862 -1.600 12.931 1.00 94.38 81 GLU A N 1
ATOM 615 C CA . GLU A 1 81 ? 7.447 -0.903 14.091 1.00 94.38 81 GLU A CA 1
ATOM 616 C C . GLU A 1 81 ? 6.358 -0.366 15.045 1.00 94.38 81 GLU A C 1
ATOM 618 O O . GLU A 1 81 ? 6.648 0.094 16.149 1.00 94.38 81 GLU A O 1
ATOM 623 N N . SER A 1 82 ? 5.091 -0.468 14.633 1.00 95.00 82 SER A N 1
ATOM 624 C CA . SER A 1 82 ? 3.896 -0.198 15.432 1.00 95.00 82 SER A CA 1
ATOM 625 C C . SER A 1 82 ? 3.054 -1.468 15.624 1.00 95.00 82 SER A C 1
ATOM 627 O O . SER A 1 82 ? 3.382 -2.533 15.103 1.00 95.00 82 SER A O 1
ATOM 629 N N . TYR A 1 83 ? 1.927 -1.357 16.333 1.00 96.56 83 TYR A N 1
ATOM 630 C CA . TYR A 1 83 ? 0.993 -2.462 16.570 1.00 96.56 83 TYR A CA 1
ATOM 631 C C . TYR A 1 83 ? -0.349 -2.228 15.857 1.00 96.56 83 TYR A C 1
ATOM 633 O O . TYR A 1 83 ? -1.354 -1.920 16.512 1.00 96.56 83 TYR A O 1
ATOM 641 N N . PRO A 1 84 ? -0.408 -2.324 14.516 1.00 97.31 84 PRO A N 1
ATOM 642 C CA . PRO A 1 84 ? -1.651 -2.139 13.784 1.00 97.31 84 PRO A CA 1
ATOM 643 C C . PRO A 1 84 ? -2.642 -3.257 14.101 1.00 97.31 84 PRO A C 1
ATOM 645 O O . PRO A 1 84 ? -2.278 -4.399 14.373 1.00 97.31 84 PRO A O 1
ATOM 648 N N . LYS A 1 85 ? -3.934 -2.933 14.028 1.00 97.25 85 LYS A N 1
ATOM 649 C CA . LYS A 1 85 ? -5.012 -3.901 14.261 1.00 97.25 85 LYS A CA 1
ATOM 650 C C . LYS A 1 85 ? -5.104 -4.929 13.135 1.00 97.25 85 LYS A C 1
ATOM 652 O O . LYS A 1 85 ? -5.462 -6.080 13.373 1.00 97.25 85 LYS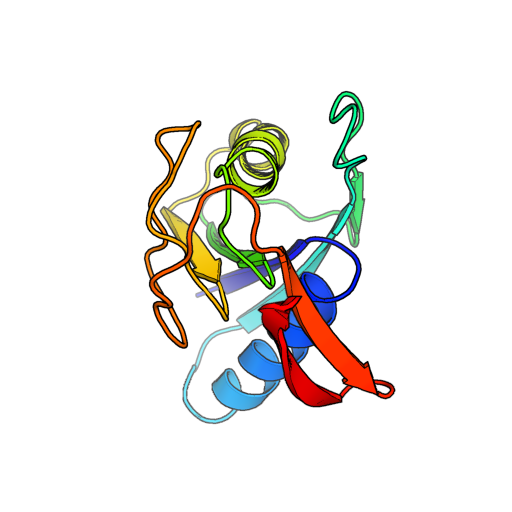 A O 1
ATOM 657 N N . LYS A 1 86 ? -4.865 -4.488 11.899 1.00 97.00 86 LYS A N 1
ATOM 658 C CA . LYS A 1 86 ? -4.882 -5.316 10.689 1.00 97.00 86 LYS A CA 1
ATOM 659 C C . LYS A 1 86 ? -4.102 -4.601 9.592 1.00 97.00 86 LYS A C 1
ATOM 661 O O . LYS A 1 86 ? -4.272 -3.394 9.436 1.00 97.00 86 LYS A O 1
ATOM 666 N N . ILE A 1 87 ? -3.319 -5.340 8.816 1.00 97.69 87 ILE A N 1
ATOM 667 C CA . ILE A 1 87 ? -2.758 -4.868 7.549 1.00 97.69 87 ILE A CA 1
ATOM 668 C C . ILE A 1 87 ? -3.345 -5.735 6.438 1.00 97.69 87 ILE A C 1
ATOM 670 O O . ILE A 1 87 ? -3.441 -6.950 6.600 1.00 97.69 87 ILE A 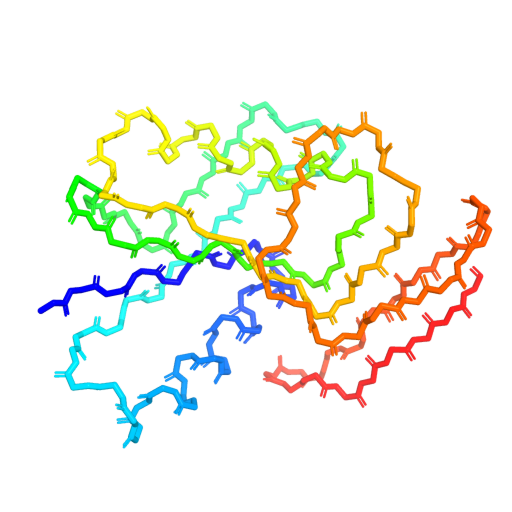O 1
ATOM 674 N N . GLN A 1 88 ? -3.771 -5.100 5.354 1.00 97.69 88 GLN A N 1
ATOM 675 C CA . GLN A 1 88 ? -4.176 -5.740 4.108 1.00 97.69 88 GLN A CA 1
ATOM 676 C C . GLN A 1 88 ? -3.430 -5.105 2.938 1.00 97.69 88 GLN A C 1
ATOM 678 O O . GLN A 1 88 ? -2.912 -3.995 3.065 1.00 97.69 88 GLN A O 1
ATOM 683 N N . THR A 1 89 ? -3.402 -5.783 1.802 1.00 97.19 89 THR A N 1
ATOM 684 C CA . THR A 1 89 ? -2.699 -5.363 0.585 1.00 97.19 89 THR A CA 1
ATOM 685 C C . THR A 1 89 ? -3.659 -5.225 -0.595 1.00 97.19 89 THR A C 1
ATOM 687 O O . THR A 1 89 ? -4.604 -5.994 -0.755 1.00 97.19 89 THR A O 1
ATOM 690 N N . LEU A 1 90 ? -3.427 -4.231 -1.446 1.00 97.38 90 LEU A N 1
ATOM 691 C CA . LEU A 1 90 ? -4.151 -4.039 -2.698 1.00 97.38 90 LEU A CA 1
ATOM 692 C C . LEU A 1 90 ? -3.164 -3.743 -3.818 1.00 97.38 90 LEU A C 1
ATOM 694 O O . LEU A 1 90 ? -2.272 -2.911 -3.662 1.00 97.38 90 LEU A O 1
ATOM 698 N N . ALA A 1 91 ? -3.358 -4.400 -4.953 1.00 95.00 91 ALA A N 1
ATOM 699 C CA . ALA A 1 91 ? -2.656 -4.089 -6.186 1.00 95.00 91 ALA A CA 1
ATOM 700 C C . ALA A 1 91 ? -3.662 -3.973 -7.327 1.00 95.00 91 ALA A C 1
ATOM 702 O O . ALA A 1 91 ? -4.639 -4.724 -7.384 1.00 95.00 91 ALA A O 1
ATOM 703 N N . LEU A 1 92 ? -3.433 -3.042 -8.252 1.00 92.81 92 LEU A N 1
ATOM 704 C CA . LEU A 1 92 ? -4.269 -2.975 -9.446 1.00 92.81 92 LEU A CA 1
ATOM 705 C C . LEU A 1 92 ? -4.040 -4.215 -10.314 1.00 92.81 92 LEU A C 1
ATOM 707 O O . LEU A 1 92 ? -5.006 -4.812 -10.783 1.00 92.81 92 LEU A O 1
ATOM 711 N N . LEU A 1 93 ? -2.779 -4.622 -10.469 1.00 91.12 93 LEU A N 1
ATOM 712 C CA . LEU A 1 93 ? -2.373 -5.771 -11.271 1.00 91.12 93 LEU A CA 1
ATOM 713 C C . LEU A 1 93 ? -1.555 -6.765 -10.438 1.00 91.12 93 LEU A C 1
ATOM 715 O O . LEU A 1 93 ? -0.690 -6.366 -9.659 1.00 91.12 93 LEU A O 1
ATOM 719 N N . GLU A 1 94 ? -1.788 -8.061 -10.633 1.00 87.44 94 GLU A N 1
ATOM 720 C CA . GLU A 1 94 ? -0.997 -9.137 -10.018 1.00 87.44 94 GLU A CA 1
ATOM 721 C C . GLU A 1 94 ? -0.444 -10.095 -11.081 1.00 87.44 94 GLU A C 1
ATOM 723 O O . GLU A 1 94 ? -1.155 -10.477 -12.015 1.00 87.44 94 GLU A O 1
ATOM 728 N N . ARG A 1 95 ? 0.823 -10.499 -10.912 1.00 82.50 95 ARG A N 1
ATOM 729 C CA . ARG A 1 95 ? 1.511 -11.510 -11.731 1.00 82.50 95 ARG A CA 1
ATOM 730 C C . ARG A 1 95 ? 1.751 -12.793 -10.933 1.00 82.50 95 ARG A C 1
ATOM 732 O O . ARG A 1 95 ? 1.957 -12.766 -9.724 1.00 82.50 95 ARG A O 1
ATOM 739 N N . THR A 1 96 ? 1.797 -13.929 -11.626 1.00 71.00 96 THR A N 1
ATOM 740 C CA . THR A 1 96 ? 1.870 -15.266 -11.004 1.00 71.00 96 THR A CA 1
ATOM 741 C C . THR A 1 96 ? 3.223 -15.584 -10.345 1.00 71.00 96 THR A C 1
ATOM 743 O O . THR A 1 96 ? 3.290 -16.395 -9.423 1.00 71.00 96 THR A O 1
ATOM 746 N N . HIS A 1 97 ? 4.320 -14.969 -10.797 1.00 74.69 97 HIS A N 1
ATOM 747 C CA . HIS A 1 97 ? 5.677 -15.336 -10.380 1.00 74.69 97 HIS A CA 1
ATOM 748 C C . HIS A 1 97 ? 6.192 -14.478 -9.215 1.00 74.69 97 HIS A C 1
ATOM 750 O O . HIS A 1 97 ? 6.900 -13.490 -9.412 1.00 74.69 97 HIS A O 1
ATOM 756 N N . LYS A 1 98 ? 5.874 -14.883 -7.981 1.00 79.31 98 LYS A N 1
ATOM 757 C CA . LYS A 1 98 ? 6.345 -14.204 -6.764 1.00 79.31 98 LYS A CA 1
ATOM 758 C C . LYS A 1 98 ? 7.714 -14.726 -6.321 1.00 79.31 98 LYS A C 1
ATOM 760 O O . LYS A 1 98 ? 7.952 -15.931 -6.297 1.00 79.31 98 LYS A O 1
ATOM 765 N N . SER A 1 99 ? 8.609 -13.820 -5.926 1.00 86.81 99 SER A N 1
ATOM 766 C CA . SER A 1 99 ? 9.886 -14.168 -5.274 1.00 86.81 99 SER A CA 1
ATOM 767 C C . SER A 1 99 ? 9.803 -14.068 -3.750 1.00 86.81 99 SER A C 1
ATOM 769 O O . SER A 1 99 ? 10.573 -14.712 -3.045 1.00 86.81 99 SER A O 1
ATOM 771 N N . PHE A 1 100 ? 8.882 -13.248 -3.245 1.00 90.25 100 PHE A N 1
ATOM 772 C CA . PHE A 1 100 ? 8.633 -13.035 -1.827 1.00 90.25 100 PHE A CA 1
ATOM 773 C C . PHE A 1 100 ? 7.233 -13.534 -1.451 1.00 90.25 100 PHE A C 1
ATOM 775 O O . PHE A 1 100 ? 6.307 -13.390 -2.252 1.00 90.25 100 PHE A O 1
ATOM 782 N N . PRO A 1 101 ? 7.056 -14.092 -0.240 1.00 89.44 101 PRO A N 1
ATOM 783 C CA . PRO A 1 101 ? 5.804 -14.707 0.189 1.00 89.44 101 PRO A CA 1
ATOM 784 C C . PRO A 1 101 ? 4.811 -13.643 0.676 1.00 89.44 101 PRO A C 1
ATOM 786 O O . PRO A 1 101 ? 4.497 -13.570 1.862 1.00 89.44 101 PRO A O 1
ATOM 789 N N . ILE A 1 102 ? 4.366 -12.772 -0.228 1.00 88.25 102 ILE A N 1
ATOM 790 C CA . ILE A 1 102 ? 3.342 -11.770 0.059 1.00 88.25 102 ILE A CA 1
ATOM 791 C C . ILE A 1 102 ? 2.155 -11.946 -0.879 1.00 88.25 102 ILE A C 1
ATOM 793 O O . ILE A 1 102 ? 2.286 -11.940 -2.106 1.00 88.25 102 ILE A O 1
ATOM 797 N N . ASP A 1 103 ? 0.985 -12.099 -0.276 1.00 88.25 103 ASP A N 1
ATOM 798 C CA . ASP A 1 103 ? -0.272 -12.161 -0.997 1.00 88.25 103 ASP A CA 1
ATOM 799 C C . ASP A 1 103 ? -0.948 -10.800 -1.042 1.00 88.25 103 ASP A C 1
ATOM 801 O O . ASP A 1 103 ? -0.752 -9.951 -0.167 1.00 88.25 103 ASP A O 1
ATOM 805 N N . VAL A 1 104 ? -1.692 -10.587 -2.123 1.00 92.44 104 VAL A N 1
ATOM 806 C CA . VAL A 1 104 ? -2.497 -9.391 -2.317 1.00 92.44 104 VAL A CA 1
ATOM 807 C C . VAL A 1 104 ? -3.925 -9.720 -1.896 1.00 92.44 104 VAL A C 1
ATOM 809 O O . VAL A 1 104 ? -4.549 -10.584 -2.505 1.00 92.44 104 VAL A O 1
ATOM 812 N N . ASP A 1 105 ? -4.453 -9.057 -0.863 1.00 95.88 105 ASP A N 1
ATOM 813 C CA . ASP A 1 105 ? -5.840 -9.278 -0.422 1.00 95.88 105 ASP A CA 1
ATOM 814 C C . ASP A 1 105 ? -6.860 -8.849 -1.490 1.00 95.88 105 ASP A C 1
ATOM 816 O O . ASP A 1 105 ? -7.909 -9.476 -1.641 1.00 95.88 105 ASP A O 1
ATOM 820 N N . TYR A 1 106 ? -6.569 -7.761 -2.211 1.00 96.31 106 TYR A N 1
ATOM 821 C CA . TYR A 1 106 ? -7.449 -7.189 -3.229 1.00 96.31 106 TYR A CA 1
ATOM 822 C C . TYR A 1 106 ? -6.691 -6.946 -4.533 1.00 96.31 106 TYR A C 1
ATOM 824 O O . TYR A 1 106 ? -5.803 -6.096 -4.600 1.00 96.31 106 TYR A O 1
ATOM 832 N N . VAL A 1 107 ? -7.075 -7.658 -5.588 1.00 94.12 107 VAL A N 1
ATOM 833 C CA . VAL A 1 107 ? -6.471 -7.527 -6.917 1.00 94.12 107 VAL A CA 1
ATOM 834 C C . VAL A 1 107 ? -7.499 -6.941 -7.875 1.00 94.12 107 VAL A C 1
ATOM 836 O O . VAL A 1 107 ? -8.625 -7.432 -7.943 1.00 94.12 107 VAL A O 1
ATOM 839 N N . GLY A 1 108 ? -7.123 -5.899 -8.618 1.00 90.75 108 GLY A N 1
ATOM 840 C CA . GLY A 1 108 ? -7.961 -5.370 -9.695 1.00 90.75 108 GLY A CA 1
ATOM 841 C C . GLY A 1 108 ? -8.092 -6.369 -10.847 1.00 90.75 108 GLY A C 1
ATOM 842 O O . GLY A 1 108 ? -9.198 -6.766 -11.208 1.00 90.75 108 GLY A O 1
ATOM 843 N N . MET A 1 109 ? -6.959 -6.803 -11.401 1.00 86.94 109 MET A N 1
ATOM 844 C CA . MET A 1 109 ? -6.884 -7.822 -12.448 1.00 86.94 109 MET A CA 1
ATOM 845 C C . MET A 1 109 ? -5.625 -8.687 -12.299 1.00 86.94 109 MET A C 1
ATOM 847 O O . MET A 1 109 ? -4.516 -8.177 -12.150 1.00 86.94 109 MET A O 1
ATOM 851 N N . SER A 1 110 ? -5.786 -10.007 -12.385 1.00 83.12 110 SER A N 1
ATOM 852 C CA . SER A 1 110 ? -4.661 -10.948 -12.439 1.00 83.12 110 SER A CA 1
ATOM 853 C C . SER A 1 110 ? -4.274 -11.210 -13.892 1.00 83.12 110 SER A C 1
ATOM 855 O O . SER A 1 110 ? -5.127 -11.568 -14.706 1.00 83.12 110 SER A O 1
ATOM 857 N N . ILE A 1 111 ? -2.990 -11.055 -14.218 1.00 80.38 111 ILE A N 1
ATOM 858 C CA . ILE A 1 111 ? -2.468 -11.232 -15.577 1.00 80.38 111 ILE A CA 1
ATOM 859 C C . ILE A 1 111 ? -1.433 -12.360 -15.568 1.00 80.38 111 ILE A C 1
ATOM 861 O O . ILE A 1 111 ? -0.494 -12.367 -14.770 1.00 80.38 111 ILE A O 1
ATOM 865 N N . SER A 1 112 ? -1.609 -13.327 -16.471 1.00 76.94 112 SER A N 1
ATOM 866 C CA . SER A 1 112 ? -0.598 -14.358 -16.722 1.00 76.94 112 SER A CA 1
ATOM 867 C C . SER A 1 112 ? 0.500 -13.765 -17.594 1.00 76.94 112 SER A C 1
ATOM 869 O O . SER A 1 112 ? 0.222 -13.333 -18.707 1.00 76.94 112 SER A O 1
ATOM 871 N N . THR A 1 113 ? 1.728 -13.753 -17.087 1.00 71.25 113 THR A N 1
ATOM 872 C CA . THR A 1 113 ? 2.904 -13.224 -17.791 1.00 71.25 113 THR A CA 1
ATOM 873 C C . THR A 1 113 ? 4.048 -14.220 -17.733 1.00 71.25 113 THR A C 1
ATOM 875 O O . THR A 1 113 ? 4.194 -14.903 -16.716 1.00 71.25 113 THR A O 1
ATOM 878 N N . THR A 1 114 ? 4.928 -14.218 -18.726 1.00 72.50 114 THR A N 1
ATOM 879 C CA . THR A 1 114 ? 6.252 -14.845 -18.606 1.00 72.50 114 THR A CA 1
ATOM 880 C C . THR A 1 114 ? 7.168 -14.023 -17.685 1.00 72.50 114 THR A C 1
ATOM 882 O O . THR A 1 114 ? 6.800 -12.932 -17.247 1.00 72.50 114 THR A O 1
ATOM 885 N N . LEU A 1 115 ? 8.349 -14.544 -17.323 1.00 67.00 115 LEU A N 1
ATOM 886 C CA . LEU A 1 115 ? 9.309 -13.809 -16.480 1.00 67.00 115 LEU A CA 1
ATOM 887 C C . LEU A 1 115 ? 9.903 -12.579 -17.187 1.00 67.00 115 LEU A C 1
ATOM 889 O O . LEU A 1 115 ? 10.221 -11.606 -16.506 1.00 67.00 115 LEU A O 1
ATOM 893 N N . ASP A 1 116 ? 10.015 -12.621 -18.517 1.00 72.81 116 ASP A N 1
ATOM 894 C CA . ASP A 1 116 ? 10.660 -11.572 -19.320 1.00 72.81 116 ASP A CA 1
ATOM 895 C C . ASP A 1 116 ? 9.722 -10.397 -19.639 1.00 72.81 116 ASP A C 1
ATOM 897 O O . ASP A 1 116 ? 10.185 -9.304 -19.956 1.00 72.81 116 ASP A O 1
ATOM 901 N N . GLU A 1 117 ? 8.409 -10.598 -19.517 1.00 77.00 117 GLU A N 1
ATOM 902 C CA . GLU A 1 117 ? 7.413 -9.554 -19.760 1.00 77.00 117 GLU A CA 1
ATOM 903 C C . GLU A 1 117 ? 7.374 -8.539 -18.609 1.00 77.00 117 GLU A C 1
ATOM 905 O O . GLU A 1 117 ? 7.425 -8.886 -17.422 1.00 77.00 117 GLU A O 1
ATOM 910 N N . HIS A 1 118 ? 7.227 -7.262 -18.940 1.00 78.00 118 HIS A N 1
ATOM 911 C CA . HIS A 1 118 ? 7.061 -6.164 -17.998 1.00 78.00 118 HIS A CA 1
ATOM 912 C C . HIS A 1 118 ? 5.701 -5.490 -18.190 1.00 78.00 118 HIS A C 1
ATOM 914 O O . HIS A 1 118 ? 5.322 -5.111 -19.293 1.00 78.00 118 HIS A O 1
ATOM 920 N N . ILE A 1 119 ? 4.969 -5.324 -17.084 1.00 81.94 119 ILE A N 1
ATOM 921 C CA . ILE A 1 119 ? 3.693 -4.605 -17.053 1.00 81.94 119 ILE A CA 1
ATOM 922 C C . ILE A 1 119 ? 3.962 -3.159 -16.655 1.00 81.94 119 ILE A C 1
ATOM 924 O O . ILE A 1 119 ? 4.611 -2.907 -15.637 1.00 81.94 119 ILE A O 1
ATOM 928 N N . PHE A 1 120 ? 3.407 -2.231 -17.423 1.00 84.00 120 PHE A N 1
ATOM 929 C CA . PHE A 1 120 ? 3.435 -0.804 -17.143 1.00 84.00 120 PHE A CA 1
ATOM 930 C C . PHE A 1 120 ? 2.013 -0.313 -16.904 1.00 84.00 120 PHE A C 1
ATOM 932 O O . PHE A 1 120 ? 1.104 -0.658 -17.656 1.00 84.00 120 PHE A O 1
ATOM 939 N N . VAL A 1 121 ? 1.831 0.487 -15.855 1.00 85.69 121 VAL A N 1
ATOM 940 C CA . VAL A 1 121 ? 0.577 1.190 -15.573 1.00 85.69 121 VAL A CA 1
ATOM 941 C C . VAL A 1 121 ? 0.750 2.641 -15.996 1.00 85.69 121 VAL A C 1
ATOM 943 O O . VAL A 1 121 ? 1.692 3.307 -15.564 1.00 85.69 121 VAL A O 1
ATOM 946 N N . GLU A 1 122 ? -0.154 3.116 -16.845 1.00 89.88 122 GLU A N 1
ATOM 947 C CA . GLU A 1 122 ? -0.164 4.484 -17.343 1.00 89.88 122 GLU A CA 1
ATOM 948 C C . GLU A 1 122 ? -1.002 5.373 -16.445 1.00 89.88 122 GLU A C 1
ATOM 950 O O . GLU A 1 122 ? -2.172 5.087 -16.158 1.00 89.88 122 GLU A O 1
ATOM 955 N N . VAL A 1 123 ? -0.396 6.477 -16.026 1.00 88.88 123 VAL A N 1
ATOM 956 C CA . VAL A 1 123 ? -1.050 7.474 -15.197 1.00 88.88 123 VAL A CA 1
ATOM 957 C C . VAL A 1 123 ? -0.840 8.852 -15.807 1.00 88.88 123 VAL A C 1
ATOM 959 O O . VAL A 1 123 ? 0.292 9.311 -15.949 1.00 88.88 123 VAL A O 1
ATOM 962 N N . GLU A 1 124 ? -1.941 9.524 -16.134 1.00 89.31 124 GLU A N 1
ATOM 963 C CA . GLU A 1 124 ? -1.955 10.906 -16.606 1.00 89.31 124 GLU A CA 1
ATOM 964 C C . GLU A 1 124 ? -2.515 11.810 -15.503 1.00 89.31 124 GLU A C 1
ATOM 966 O O . GLU A 1 124 ? -3.698 11.776 -15.153 1.00 89.31 124 GLU A O 1
ATOM 971 N N . GLY A 1 125 ? -1.644 12.623 -14.900 1.00 87.50 125 GLY A N 1
ATOM 972 C CA . GLY A 1 125 ? -2.019 13.472 -13.770 1.00 87.50 125 GLY A CA 1
ATOM 973 C C . GLY A 1 125 ? -2.454 12.649 -12.552 1.00 87.50 125 GLY A C 1
ATOM 974 O O . GLY A 1 125 ? -1.617 12.062 -11.873 1.00 87.50 125 GLY A O 1
ATOM 975 N N . ALA A 1 126 ? -3.757 12.644 -12.256 1.00 85.75 126 ALA A N 1
ATOM 976 C CA . ALA A 1 126 ? -4.355 11.909 -11.133 1.00 85.75 126 ALA A CA 1
ATOM 977 C C . ALA A 1 126 ? -5.228 10.717 -11.581 1.00 85.75 126 ALA A C 1
ATOM 979 O O . ALA A 1 126 ? -5.957 10.132 -10.773 1.00 85.75 126 ALA A O 1
ATOM 980 N N . GLU A 1 127 ? -5.171 10.363 -12.866 1.00 84.94 127 GLU A N 1
ATOM 981 C CA . GLU A 1 127 ? -6.019 9.346 -13.478 1.00 84.94 127 GLU A CA 1
ATOM 982 C C . GLU A 1 127 ? -5.188 8.179 -14.009 1.00 84.94 127 GLU A C 1
ATOM 984 O O . GLU A 1 127 ? -4.222 8.371 -14.742 1.00 84.94 127 GLU A O 1
ATOM 989 N N . VAL A 1 128 ? -5.583 6.957 -13.647 1.00 86.31 128 VAL A N 1
ATOM 990 C CA . VAL A 1 128 ? -5.047 5.737 -14.263 1.00 86.31 128 VAL A CA 1
ATOM 991 C C . VAL A 1 128 ? -5.764 5.560 -15.596 1.00 86.31 128 VAL A C 1
ATOM 993 O O . VAL A 1 128 ? -6.980 5.359 -15.600 1.00 86.31 128 VAL A O 1
ATOM 996 N N . VAL A 1 129 ? -5.036 5.656 -16.706 1.00 92.38 129 VAL A N 1
ATOM 997 C CA . VAL A 1 129 ? -5.628 5.655 -18.058 1.00 92.38 129 VAL A CA 1
ATOM 998 C C . VAL A 1 129 ? -5.511 4.302 -18.756 1.00 92.38 129 VAL A C 1
ATOM 1000 O O . VAL A 1 129 ? -6.331 3.983 -19.616 1.00 92.38 129 VAL A O 1
ATOM 1003 N N . GLY A 1 130 ? -4.557 3.464 -18.349 1.00 87.31 130 GLY A N 1
ATOM 1004 C CA . GLY A 1 130 ? -4.375 2.152 -18.954 1.00 87.31 130 GLY A CA 1
ATOM 1005 C C . GLY A 1 130 ? -3.239 1.341 -18.348 1.00 87.31 130 GLY A C 1
ATOM 1006 O O . GLY A 1 130 ? -2.578 1.756 -17.396 1.00 87.31 130 GLY A O 1
ATOM 1007 N N . ALA A 1 131 ? -3.023 0.158 -18.914 1.00 86.19 131 ALA A N 1
ATOM 1008 C CA . ALA A 1 131 ? -1.849 -0.661 -18.663 1.00 86.19 131 ALA A CA 1
ATOM 1009 C C . ALA A 1 131 ? -1.467 -1.420 -19.939 1.00 86.19 131 ALA A C 1
ATOM 1011 O O . ALA A 1 131 ? -2.347 -1.852 -20.687 1.00 86.19 131 ALA A O 1
ATOM 1012 N N . TRP A 1 132 ? -0.170 -1.603 -20.178 1.00 82.88 132 TRP A N 1
ATOM 1013 C CA . TRP A 1 132 ? 0.349 -2.380 -21.308 1.00 82.88 132 TRP A CA 1
ATOM 1014 C C . TRP A 1 132 ? 1.478 -3.315 -20.882 1.00 82.88 132 TRP A C 1
ATOM 1016 O O . TRP A 1 132 ? 2.034 -3.203 -19.788 1.00 82.88 132 TRP A O 1
ATOM 1026 N N . MET A 1 133 ? 1.803 -4.247 -21.775 1.00 82.25 133 MET A N 1
ATOM 1027 C CA . MET A 1 133 ? 2.860 -5.237 -21.598 1.00 82.25 133 MET A CA 1
ATOM 1028 C C . MET A 1 133 ? 3.918 -5.064 -22.684 1.00 82.25 133 MET A C 1
ATOM 1030 O O . MET A 1 133 ? 3.573 -4.795 -23.838 1.00 82.25 133 MET A O 1
ATOM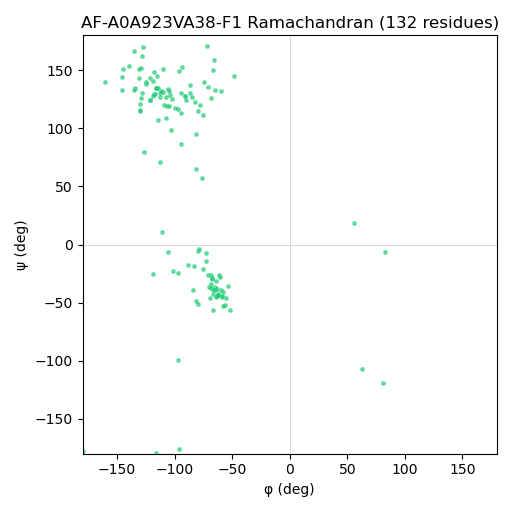 1034 N N . GLN A 1 134 ? 5.182 -5.223 -22.306 1.00 77.06 134 GLN A N 1
ATOM 1035 C CA . GLN A 1 134 ? 6.331 -5.277 -23.207 1.00 77.06 134 GLN A CA 1
ATOM 1036 C C . GLN A 1 134 ? 7.214 -6.469 -22.861 1.00 77.06 134 GLN A C 1
ATOM 1038 O O . GLN A 1 134 ? 7.341 -6.752 -21.648 1.00 77.06 134 GLN A O 1
#

Nearest PDB structures (foldseek):
  4p81-assembly1_A  TM=8.916E-01  e=2.202E-12  synthetic construct
  1w30-assembly1_A-2  TM=8.276E-01  e=4.177E-11  Mycobacterium tuberculosis
  4rad-assembly1_B  TM=8.207E-01  e=3.559E-09  Homo sapiens
  3ohp-assembly1_C  TM=8.246E-01  e=9.103E-09  Vibrio cholerae
  8tpv-assembly1_B  TM=7.919E-01  e=2.514E-07  Homo sapiens

Sequence (134 aa):
QQLVLVGVKENGSIIANKVSNFLKDVFKGEVIVVTLALDKKHPAAITIEPNIDFNNKVILLIDDVANSGKTMLYALKPLLESYPKKIQTLALLERTHKSFPIDVDYVGMSISTTLDEHIFVEVEGAEVVGAWMQ

Solvent-accessible surface area (backbone atoms only — not comparable to full-atom values): 7622 Å² total; per-residue (Å²): 105,57,41,35,30,36,3,32,58,67,62,7,32,42,51,33,53,52,53,49,59,66,37,65,86,77,48,93,49,51,77,47,77,30,33,34,41,61,4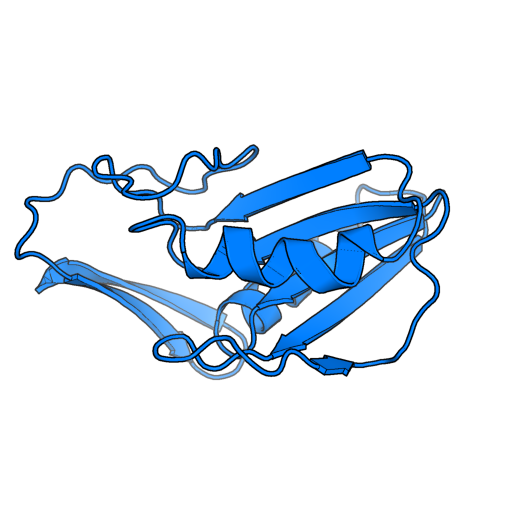3,84,89,63,68,81,60,74,49,60,45,70,82,70,88,49,62,68,28,39,34,39,42,24,40,46,67,41,45,42,26,58,64,62,59,56,63,44,53,72,56,63,79,41,56,48,68,41,80,46,32,32,20,48,30,37,41,81,69,56,78,38,102,60,79,63,77,40,65,70,43,81,46,92,68,63,90,85,53,45,81,46,76,41,68,60,93,83,41,80,78,50,70,52,77,86